Protein AF-A0A374AEY6-F1 (afdb_monomer_lite)

Structure (mmCIF, N/CA/C/O backbone):
data_AF-A0A374AEY6-F1
#
_entry.id   AF-A0A374AEY6-F1
#
loop_
_atom_site.group_PDB
_atom_site.id
_atom_site.type_symbol
_atom_site.label_atom_id
_atom_site.label_alt_id
_atom_site.label_comp_id
_atom_site.label_asym_id
_atom_site.label_entity_id
_atom_site.label_seq_id
_atom_site.pdbx_PDB_ins_code
_atom_site.Cartn_x
_atom_site.Cartn_y
_atom_site.Cartn_z
_atom_site.occupancy
_atom_site.B_iso_or_equiv
_atom_site.auth_seq_id
_atom_site.auth_comp_id
_atom_site.auth_asym_id
_atom_site.auth_atom_id
_atom_site.pdbx_PDB_model_num
ATOM 1 N N . MET A 1 1 ? 4.448 -5.763 20.001 1.00 57.56 1 MET A N 1
ATOM 2 C CA . MET A 1 1 ? 3.528 -5.099 19.041 1.00 57.56 1 MET A CA 1
ATOM 3 C C . MET A 1 1 ? 2.496 -6.087 18.524 1.00 57.56 1 MET A C 1
ATOM 5 O O . MET A 1 1 ? 2.847 -7.220 18.219 1.00 57.56 1 MET A O 1
ATOM 9 N N . ASN A 1 2 ? 1.237 -5.661 18.411 1.00 78.00 2 ASN A N 1
ATOM 10 C CA . ASN A 1 2 ? 0.158 -6.479 17.854 1.00 78.00 2 ASN A CA 1
ATOM 11 C C . ASN A 1 2 ? 0.507 -6.892 16.410 1.00 78.00 2 ASN A C 1
ATOM 13 O O . ASN A 1 2 ? 0.794 -6.022 15.589 1.00 78.00 2 ASN A O 1
ATOM 17 N N . LYS A 1 3 ? 0.479 -8.193 16.079 1.00 80.50 3 LYS A N 1
ATOM 18 C CA . LYS A 1 3 ? 0.875 -8.705 14.744 1.00 80.50 3 LYS A CA 1
ATOM 19 C C . LYS A 1 3 ? 0.136 -7.984 13.603 1.00 80.50 3 LYS A C 1
ATOM 21 O O . LYS A 1 3 ? 0.732 -7.659 12.583 1.00 80.50 3 LYS A O 1
ATOM 26 N N . LYS A 1 4 ? -1.135 -7.632 13.831 1.00 80.44 4 LYS A N 1
ATOM 27 C CA . LYS A 1 4 ? -1.973 -6.852 12.904 1.00 80.44 4 LYS A CA 1
ATOM 28 C C . LYS A 1 4 ? -1.436 -5.445 12.627 1.00 80.44 4 LYS A C 1
ATOM 30 O O . LYS A 1 4 ? -1.511 -4.990 11.495 1.00 80.44 4 LYS A O 1
ATOM 35 N N . LEU A 1 5 ? -0.893 -4.768 13.641 1.00 84.75 5 LEU A N 1
ATOM 36 C CA . LEU A 1 5 ? -0.322 -3.427 13.496 1.00 84.75 5 LEU A CA 1
ATOM 37 C C . LEU A 1 5 ? 0.976 -3.468 12.680 1.00 84.75 5 LEU A C 1
ATOM 39 O O . LEU A 1 5 ? 1.179 -2.618 11.825 1.00 84.75 5 LEU A O 1
ATOM 43 N N . LYS A 1 6 ? 1.811 -4.496 12.889 1.00 87.31 6 LYS A N 1
ATOM 44 C CA . LYS A 1 6 ? 3.043 -4.693 12.109 1.00 87.31 6 LYS A CA 1
ATOM 45 C C . LYS A 1 6 ? 2.747 -4.879 10.614 1.00 87.31 6 LYS A C 1
ATOM 47 O O . LYS A 1 6 ? 3.425 -4.281 9.791 1.00 87.31 6 LYS A O 1
ATOM 52 N N . ILE A 1 7 ? 1.713 -5.658 10.277 1.00 87.75 7 ILE A N 1
ATOM 53 C CA . ILE A 1 7 ? 1.286 -5.865 8.882 1.00 87.75 7 ILE A CA 1
ATOM 54 C C . ILE A 1 7 ? 0.757 -4.562 8.267 1.00 87.75 7 ILE A C 1
ATOM 56 O O . ILE A 1 7 ? 1.112 -4.260 7.135 1.00 87.75 7 ILE A O 1
ATOM 60 N N . LYS A 1 8 ? -0.031 -3.767 9.009 1.00 87.50 8 LYS A N 1
ATOM 61 C CA . LYS A 1 8 ? -0.499 -2.453 8.530 1.00 87.50 8 LYS A CA 1
ATOM 62 C C . LYS A 1 8 ? 0.666 -1.532 8.174 1.00 87.50 8 LYS A C 1
ATOM 64 O O . LYS A 1 8 ? 0.735 -1.072 7.048 1.00 87.50 8 LYS A O 1
ATOM 69 N N . ILE A 1 9 ? 1.616 -1.361 9.096 1.00 88.88 9 ILE A N 1
ATOM 70 C CA . ILE A 1 9 ? 2.793 -0.506 8.878 1.00 88.88 9 ILE A CA 1
ATOM 71 C C . ILE A 1 9 ? 3.605 -0.985 7.666 1.00 88.88 9 ILE A C 1
ATOM 73 O O . ILE A 1 9 ? 4.054 -0.176 6.865 1.00 88.88 9 ILE A O 1
ATOM 77 N N . MET A 1 10 ? 3.767 -2.301 7.500 1.00 92.25 10 MET A N 1
ATOM 78 C CA . MET A 1 10 ? 4.468 -2.865 6.345 1.00 92.25 10 MET A CA 1
ATOM 79 C C . MET A 1 10 ? 3.755 -2.555 5.019 1.00 92.25 10 MET A C 1
ATOM 81 O O . MET A 1 10 ? 4.415 -2.165 4.059 1.00 92.25 10 MET A O 1
ATOM 85 N N . ILE A 1 11 ? 2.427 -2.704 4.964 1.00 90.50 11 ILE A N 1
ATOM 86 C CA . ILE A 1 11 ? 1.625 -2.359 3.779 1.00 90.50 11 ILE A CA 1
ATOM 87 C C . ILE A 1 11 ? 1.720 -0.856 3.489 1.00 90.50 11 ILE A C 1
ATOM 89 O O . ILE A 1 11 ? 1.913 -0.480 2.338 1.00 90.50 11 ILE A O 1
ATOM 93 N N . ASP A 1 12 ? 1.670 -0.011 4.518 1.00 89.75 12 ASP A N 1
ATOM 94 C CA . ASP A 1 12 ? 1.760 1.447 4.373 1.00 89.75 12 ASP A CA 1
ATOM 95 C C . ASP A 1 12 ? 3.122 1.872 3.813 1.00 89.75 12 ASP A C 1
ATOM 97 O O . ASP A 1 12 ? 3.192 2.687 2.893 1.00 89.75 12 ASP A O 1
ATOM 101 N N . CYS A 1 13 ? 4.210 1.267 4.301 1.00 92.75 13 CYS A N 1
ATOM 102 C CA . CYS A 1 13 ? 5.548 1.484 3.753 1.00 92.75 13 CYS A CA 1
ATOM 103 C C . CYS A 1 13 ? 5.643 1.054 2.281 1.00 92.75 13 CYS A C 1
ATOM 105 O O . CYS A 1 13 ? 6.199 1.792 1.470 1.00 92.75 13 CYS A O 1
ATOM 107 N N . LEU A 1 14 ? 5.085 -0.108 1.920 1.00 91.12 14 LEU A N 1
ATOM 108 C CA . LEU A 1 14 ? 5.062 -0.576 0.529 1.00 91.12 14 LEU A CA 1
ATOM 109 C C . LEU A 1 14 ? 4.263 0.368 -0.376 1.00 91.12 14 LEU A C 1
ATOM 111 O O . LEU A 1 14 ? 4.697 0.664 -1.487 1.00 91.12 14 LEU A O 1
ATOM 115 N N . MET A 1 15 ? 3.133 0.885 0.107 1.00 90.44 15 MET A N 1
ATOM 116 C CA . MET A 1 15 ? 2.323 1.861 -0.622 1.00 90.44 15 MET A CA 1
ATOM 117 C C . MET A 1 15 ? 3.049 3.193 -0.826 1.00 90.44 15 MET A C 1
ATOM 119 O O . MET A 1 15 ? 2.962 3.768 -1.908 1.00 90.44 15 MET A O 1
ATOM 123 N N . PHE A 1 16 ? 3.782 3.678 0.180 1.00 91.75 16 PHE A N 1
ATOM 124 C CA . PHE A 1 16 ? 4.572 4.905 0.059 1.00 91.75 16 PHE A CA 1
ATOM 125 C C . PHE A 1 16 ? 5.660 4.775 -1.016 1.00 91.75 16 PHE A C 1
ATOM 127 O O . PHE A 1 16 ? 5.804 5.653 -1.865 1.00 91.75 16 PHE A O 1
ATOM 134 N N . ILE A 1 17 ? 6.368 3.642 -1.035 1.00 90.06 17 ILE A N 1
ATOM 135 C CA . ILE A 1 17 ? 7.384 3.349 -2.054 1.00 90.06 17 ILE A CA 1
ATOM 136 C C . ILE A 1 17 ? 6.740 3.243 -3.444 1.00 90.06 17 ILE A C 1
ATOM 138 O O . ILE A 1 17 ? 7.245 3.832 -4.399 1.00 90.06 17 ILE A O 1
ATOM 142 N N . ALA A 1 18 ? 5.604 2.548 -3.562 1.00 86.62 18 ALA A N 1
ATOM 143 C CA . ALA A 1 18 ? 4.882 2.414 -4.827 1.00 86.62 18 ALA A CA 1
ATOM 144 C C . ALA A 1 18 ? 4.421 3.772 -5.390 1.00 86.62 18 ALA A C 1
ATOM 146 O O . ALA A 1 18 ? 4.579 4.012 -6.584 1.00 86.62 18 ALA A O 1
ATOM 147 N N . LEU A 1 19 ? 3.934 4.692 -4.545 1.00 86.75 19 LEU A N 1
ATOM 148 C CA . LEU A 1 19 ? 3.571 6.057 -4.960 1.00 86.75 19 LEU A CA 1
ATOM 149 C C . LEU A 1 19 ? 4.760 6.832 -5.520 1.00 86.75 19 LEU A C 1
ATOM 151 O O . LEU A 1 19 ? 4.642 7.478 -6.562 1.00 86.75 19 LEU A O 1
ATOM 155 N N . MET A 1 20 ? 5.903 6.765 -4.834 1.00 85.00 20 MET A N 1
ATOM 156 C CA . MET A 1 20 ? 7.116 7.445 -5.284 1.00 85.00 20 MET A CA 1
ATOM 157 C C . MET A 1 20 ? 7.594 6.919 -6.638 1.00 85.00 20 MET A C 1
ATOM 159 O O . MET A 1 20 ? 8.076 7.703 -7.449 1.00 85.00 20 MET A O 1
ATOM 163 N N . LEU A 1 21 ? 7.432 5.617 -6.895 1.00 82.50 21 LEU A N 1
ATOM 164 C CA . LEU A 1 21 ? 7.803 4.988 -8.163 1.00 82.50 21 LEU A CA 1
ATOM 165 C C . LEU A 1 21 ? 6.775 5.210 -9.282 1.00 82.50 21 LEU A C 1
ATOM 167 O O . LEU A 1 21 ? 7.155 5.180 -10.450 1.00 82.50 21 LEU A O 1
ATOM 171 N N . LEU A 1 22 ? 5.502 5.475 -8.962 1.00 80.75 22 LEU A N 1
ATOM 172 C CA . LEU A 1 22 ? 4.498 5.818 -9.974 1.00 80.75 22 LEU A CA 1
ATOM 173 C C . LEU A 1 22 ? 4.748 7.205 -10.585 1.00 80.75 22 LEU A C 1
ATOM 175 O O . LEU A 1 22 ? 4.646 7.365 -11.795 1.00 80.75 22 LEU A O 1
ATOM 179 N N . MET A 1 23 ? 5.084 8.213 -9.780 1.00 76.81 23 MET A N 1
ATOM 180 C CA . MET A 1 23 ? 5.233 9.599 -10.255 1.00 76.81 23 MET A CA 1
ATOM 181 C C . MET A 1 23 ? 6.204 9.787 -11.450 1.00 76.81 23 MET A C 1
ATOM 183 O O . MET A 1 23 ? 5.846 10.511 -12.382 1.00 76.81 23 MET A O 1
ATOM 187 N N . PRO A 1 24 ? 7.398 9.157 -11.503 1.00 79.38 24 PRO A N 1
ATOM 188 C CA . PRO A 1 24 ? 8.327 9.290 -12.629 1.00 79.38 24 PRO A CA 1
ATOM 189 C C . PRO A 1 24 ? 7.947 8.401 -13.833 1.00 79.38 24 PRO A C 1
ATOM 191 O O . PRO A 1 24 ? 8.707 7.526 -14.252 1.00 79.38 24 PRO A O 1
ATOM 194 N N . TYR A 1 25 ? 6.789 8.668 -14.447 1.00 65.31 25 TYR A N 1
ATOM 195 C CA . TYR A 1 25 ? 6.264 7.934 -15.613 1.00 65.31 25 TYR A CA 1
ATOM 196 C C . TYR A 1 25 ? 7.272 7.806 -16.770 1.00 65.31 25 TYR A C 1
ATOM 198 O O . TYR A 1 25 ? 7.388 6.755 -17.397 1.00 65.31 25 TYR A O 1
ATOM 206 N N . GLN A 1 26 ? 8.039 8.867 -17.038 1.00 61.44 26 GLN A N 1
ATOM 207 C CA . GLN A 1 26 ? 8.995 8.896 -18.148 1.00 61.44 26 GLN A CA 1
ATOM 208 C C . GLN A 1 26 ? 10.260 8.055 -17.914 1.00 61.44 26 GLN A C 1
ATOM 210 O O . GLN A 1 26 ? 10.896 7.672 -18.889 1.00 61.44 26 GLN A O 1
ATOM 215 N N . MET A 1 27 ? 10.630 7.757 -16.661 1.00 63.22 27 MET A N 1
ATOM 216 C CA . MET A 1 27 ? 11.863 7.011 -16.350 1.00 63.22 27 MET A CA 1
ATOM 217 C C . MET A 1 27 ? 11.636 5.505 -16.195 1.00 63.22 27 MET A C 1
ATOM 219 O O . MET A 1 27 ? 12.550 4.726 -16.439 1.00 63.22 27 MET A O 1
ATOM 223 N N . VAL A 1 28 ? 10.434 5.092 -15.784 1.00 69.56 28 VAL A N 1
ATOM 224 C CA . VAL A 1 28 ? 10.116 3.684 -15.484 1.00 69.56 28 VAL A CA 1
ATOM 225 C C . VAL A 1 28 ? 9.671 2.915 -16.734 1.00 69.56 28 VAL A C 1
ATOM 227 O O . VAL A 1 28 ? 9.824 1.699 -16.805 1.00 69.56 28 VAL A O 1
ATOM 230 N N . GLY A 1 29 ? 9.182 3.620 -17.756 1.00 75.50 29 GLY A N 1
ATOM 231 C CA . GLY A 1 29 ? 8.613 3.008 -18.954 1.00 75.50 29 GLY A CA 1
ATOM 232 C C . GLY A 1 29 ? 7.147 2.615 -18.751 1.00 75.50 29 GLY A C 1
ATOM 233 O O . GLY A 1 29 ? 6.709 2.312 -17.639 1.00 75.50 29 GLY A O 1
ATOM 234 N N . LYS A 1 30 ? 6.372 2.648 -19.843 1.00 75.25 30 LYS A N 1
ATOM 235 C CA . LYS A 1 30 ? 4.911 2.457 -19.819 1.00 75.25 30 LYS A CA 1
ATOM 236 C C . LYS A 1 30 ? 4.500 1.138 -19.165 1.00 75.25 30 LYS A C 1
ATOM 238 O O . LYS A 1 30 ? 3.677 1.146 -18.259 1.00 75.25 30 LYS A O 1
ATOM 243 N N . GLU A 1 31 ? 5.134 0.040 -19.570 1.00 81.00 31 GLU A N 1
ATOM 244 C CA . GLU A 1 31 ? 4.782 -1.299 -19.092 1.00 81.00 31 GLU A CA 1
ATOM 245 C C . GLU A 1 31 ? 5.035 -1.451 -17.587 1.00 81.00 31 GLU A C 1
ATOM 247 O O . GLU A 1 31 ? 4.149 -1.861 -16.842 1.00 81.00 31 GLU A O 1
ATOM 252 N N . ALA A 1 32 ? 6.212 -1.060 -17.094 1.00 83.50 32 ALA A N 1
ATOM 253 C CA . ALA A 1 32 ? 6.513 -1.169 -15.670 1.00 83.50 32 ALA A CA 1
ATOM 254 C C . ALA A 1 32 ? 5.636 -0.233 -14.819 1.00 83.50 32 ALA A C 1
ATOM 256 O O . ALA A 1 32 ? 5.214 -0.626 -13.732 1.00 83.50 32 ALA A O 1
ATOM 257 N N . HIS A 1 33 ? 5.290 0.960 -15.312 1.00 85.56 33 HIS A N 1
ATOM 258 C CA . HIS A 1 33 ? 4.355 1.847 -14.618 1.00 85.56 33 HIS A CA 1
ATOM 259 C C . HIS A 1 33 ? 2.948 1.231 -14.502 1.00 85.56 33 HIS A C 1
ATOM 261 O O . HIS A 1 33 ? 2.340 1.294 -13.433 1.00 85.56 33 HIS A O 1
ATOM 267 N N . GLU A 1 34 ? 2.450 0.577 -15.554 1.00 86.31 34 GLU A N 1
ATOM 268 C CA . GLU A 1 34 ? 1.166 -0.139 -15.532 1.00 86.31 34 GLU A CA 1
ATOM 269 C C . GLU A 1 34 ? 1.175 -1.293 -14.517 1.00 86.31 34 GLU A C 1
ATOM 271 O O . GLU A 1 34 ? 0.264 -1.400 -13.693 1.00 86.31 34 GLU A O 1
ATOM 276 N N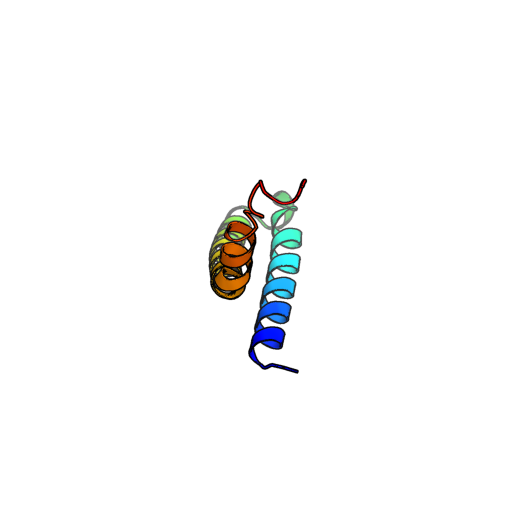 . TRP A 1 35 ? 2.237 -2.108 -14.494 1.00 89.06 35 TRP A N 1
ATOM 277 C CA . TRP A 1 35 ? 2.382 -3.203 -13.526 1.00 89.06 35 TRP A CA 1
ATOM 278 C C . TRP A 1 35 ? 2.473 -2.709 -12.076 1.00 89.06 35 TRP A C 1
ATOM 280 O O . TRP A 1 35 ? 1.814 -3.268 -11.194 1.00 89.06 35 TRP A O 1
ATOM 290 N N . ILE A 1 36 ? 3.241 -1.645 -11.809 1.00 88.12 36 ILE A N 1
ATOM 291 C CA . ILE A 1 36 ? 3.327 -1.054 -10.463 1.00 88.12 36 ILE A CA 1
ATOM 292 C C . ILE A 1 36 ? 1.971 -0.457 -10.067 1.00 88.12 36 ILE A C 1
ATOM 294 O O . ILE A 1 36 ? 1.548 -0.626 -8.923 1.00 88.12 36 ILE A O 1
ATOM 298 N N . GLY A 1 37 ? 1.250 0.166 -11.003 1.00 87.94 37 GLY A N 1
ATOM 299 C CA . GLY A 1 37 ? -0.111 0.659 -10.788 1.00 87.94 37 GLY A CA 1
ATOM 300 C C . GLY A 1 37 ? -1.078 -0.455 -10.380 1.00 87.94 37 GLY A C 1
ATOM 301 O O . GLY A 1 37 ? -1.815 -0.307 -9.402 1.00 87.94 37 GLY A O 1
ATOM 302 N N . MET A 1 38 ? -1.015 -1.607 -11.054 1.00 90.12 38 MET A N 1
ATOM 303 C CA . MET A 1 38 ? -1.816 -2.785 -10.708 1.00 90.12 38 MET A CA 1
ATOM 304 C C . MET A 1 38 ? -1.499 -3.296 -9.298 1.00 90.12 38 MET A C 1
ATOM 306 O O . MET A 1 38 ? -2.411 -3.493 -8.494 1.00 90.12 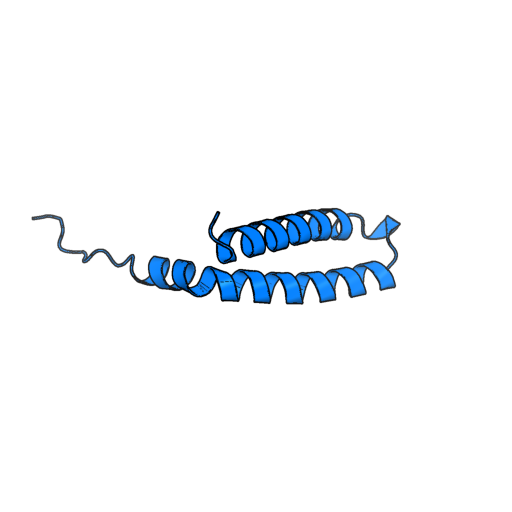38 MET A O 1
ATOM 310 N N . ILE A 1 39 ? -0.215 -3.450 -8.953 1.00 90.56 39 ILE A N 1
ATOM 311 C CA . ILE A 1 39 ? 0.217 -3.866 -7.606 1.00 90.56 39 ILE A CA 1
ATOM 312 C C . ILE A 1 39 ? -0.256 -2.860 -6.552 1.00 90.56 39 ILE A C 1
ATOM 314 O O . ILE A 1 39 ? -0.756 -3.248 -5.491 1.00 90.56 39 ILE A O 1
ATOM 318 N N . MET A 1 40 ? -0.143 -1.567 -6.851 1.00 90.06 40 MET A N 1
ATOM 319 C CA . MET A 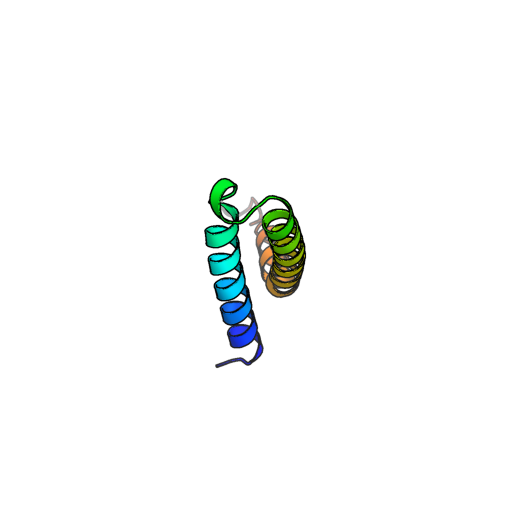1 40 ? -0.562 -0.501 -5.956 1.00 90.06 40 MET A CA 1
ATOM 320 C C . MET A 1 40 ? -2.071 -0.532 -5.686 1.00 90.06 40 MET A C 1
ATOM 322 O O . MET A 1 40 ? -2.488 -0.355 -4.539 1.00 90.06 40 MET A O 1
ATOM 326 N N . PHE A 1 41 ? -2.890 -0.819 -6.697 1.00 90.81 41 PHE A N 1
ATOM 327 C CA . PHE A 1 41 ? -4.334 -0.956 -6.531 1.00 90.81 41 PHE A CA 1
ATOM 328 C C . PHE A 1 41 ? -4.700 -2.094 -5.563 1.00 90.81 41 PHE A C 1
ATOM 330 O O . PHE A 1 41 ? -5.485 -1.891 -4.632 1.00 90.81 41 PHE A O 1
ATOM 337 N N . PHE A 1 42 ? -4.074 -3.268 -5.704 1.00 91.75 42 PHE A N 1
ATOM 338 C CA . PHE A 1 42 ? -4.288 -4.386 -4.778 1.00 91.75 42 PHE A CA 1
ATOM 339 C C . PHE A 1 42 ? -3.821 -4.066 -3.350 1.00 91.75 42 PHE A C 1
ATOM 341 O O . PHE A 1 42 ? -4.537 -4.363 -2.390 1.00 91.75 42 PHE A O 1
ATOM 348 N N . LEU A 1 43 ? -2.658 -3.420 -3.191 1.00 90.81 43 LEU A N 1
ATOM 349 C CA . LEU A 1 43 ? -2.166 -2.967 -1.883 1.00 90.81 43 LEU A CA 1
ATOM 350 C C . LEU A 1 43 ? -3.148 -1.995 -1.218 1.00 90.81 43 LEU A C 1
ATOM 352 O O . LEU A 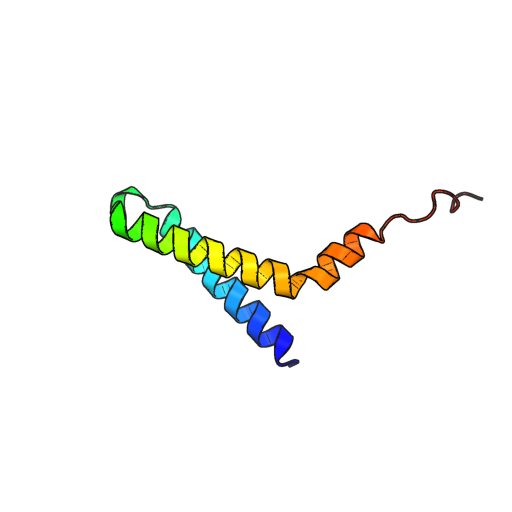1 43 ? -3.426 -2.129 -0.024 1.00 90.81 43 LEU A O 1
ATOM 356 N N . PHE A 1 44 ? -3.727 -1.075 -1.992 1.00 89.44 44 PHE A N 1
ATOM 357 C CA . PHE A 1 44 ? -4.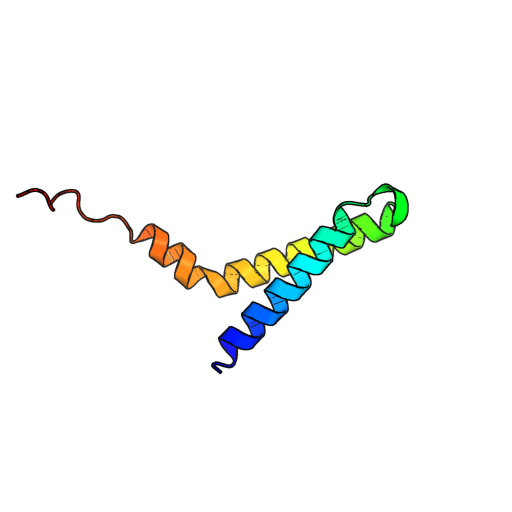706 -0.106 -1.507 1.00 89.44 44 PHE A CA 1
ATOM 358 C C . PHE A 1 44 ? -5.994 -0.781 -1.012 1.00 89.44 44 PHE A C 1
ATOM 360 O O . PHE A 1 44 ? -6.495 -0.447 0.065 1.00 89.44 44 PHE A O 1
ATOM 367 N N . ILE A 1 45 ? -6.507 -1.780 -1.742 1.00 90.62 45 ILE A N 1
ATOM 368 C CA . ILE A 1 45 ? -7.669 -2.575 -1.310 1.00 90.62 45 ILE A CA 1
ATOM 369 C C . ILE A 1 45 ? -7.358 -3.309 -0.004 1.00 90.62 45 ILE A C 1
ATOM 371 O O . ILE A 1 45 ? -8.131 -3.214 0.952 1.00 90.62 45 ILE A O 1
ATOM 375 N N . CYS A 1 46 ? -6.218 -4.001 0.074 1.00 89.56 46 CYS A N 1
ATOM 376 C CA . CYS A 1 46 ? -5.789 -4.711 1.280 1.00 89.56 46 CYS A CA 1
ATOM 377 C C . CYS A 1 46 ? -5.677 -3.769 2.487 1.00 89.56 46 CYS A C 1
ATOM 379 O O . CYS A 1 46 ? -6.200 -4.074 3.566 1.00 89.56 46 CYS A O 1
ATOM 381 N N . HIS A 1 47 ? -5.058 -2.600 2.301 1.00 89.00 47 HIS A N 1
ATOM 382 C CA . HIS A 1 47 ? -4.975 -1.561 3.322 1.00 89.00 47 HIS A CA 1
ATOM 383 C C . HIS A 1 47 ? -6.371 -1.129 3.786 1.00 89.00 47 HIS A C 1
ATOM 385 O O . HIS A 1 47 ? -6.669 -1.148 4.986 1.00 89.00 47 HIS A O 1
ATOM 391 N N . HIS A 1 48 ? -7.260 -0.802 2.844 1.00 87.12 48 HIS A N 1
ATOM 392 C CA . HIS A 1 48 ? -8.606 -0.345 3.163 1.00 87.12 48 HIS A CA 1
ATOM 393 C C . HIS A 1 48 ? -9.410 -1.424 3.896 1.00 87.12 48 HIS A C 1
ATOM 395 O O . HIS A 1 48 ? -10.035 -1.122 4.910 1.00 87.12 48 HIS A O 1
ATOM 401 N N . MET A 1 49 ? -9.329 -2.692 3.472 1.00 86.56 49 MET A N 1
ATOM 402 C CA . MET A 1 49 ? -9.944 -3.836 4.156 1.00 86.56 49 MET A CA 1
ATOM 403 C C . MET A 1 49 ? -9.466 -3.962 5.606 1.00 86.56 49 MET A C 1
ATOM 405 O O . MET A 1 49 ? -10.270 -4.082 6.532 1.00 86.56 49 MET A O 1
ATOM 409 N N . MET A 1 50 ? -8.157 -3.857 5.839 1.00 84.81 50 MET A N 1
ATOM 410 C CA . MET A 1 50 ? -7.586 -3.884 7.188 1.00 84.81 50 MET A CA 1
ATOM 411 C C . MET A 1 50 ? -7.962 -2.654 8.025 1.00 84.81 50 MET A C 1
ATOM 413 O O . MET A 1 50 ? -7.952 -2.712 9.265 1.00 84.81 50 MET A O 1
ATOM 417 N N . ASN A 1 51 ? -8.305 -1.542 7.376 1.00 84.25 51 ASN A N 1
ATOM 418 C CA . ASN A 1 51 ? -8.767 -0.317 8.013 1.00 84.25 51 ASN A CA 1
ATOM 419 C C . ASN A 1 51 ? -10.299 -0.149 8.031 1.00 84.25 51 ASN A C 1
ATOM 421 O O . ASN A 1 51 ? -10.790 0.817 8.605 1.00 84.25 51 ASN A O 1
ATOM 425 N N . GLN A 1 52 ? -11.077 -1.126 7.548 1.00 79.38 52 GLN A N 1
ATOM 426 C CA . GLN A 1 52 ? -12.548 -1.069 7.508 1.00 79.38 52 GLN A CA 1
ATOM 427 C C . GLN A 1 52 ? -13.186 -0.810 8.873 1.00 79.38 52 GLN A C 1
ATOM 429 O O . GLN A 1 52 ? -14.192 -0.113 8.965 1.00 79.38 52 GLN A O 1
ATOM 434 N N . LYS A 1 53 ? -12.611 -1.355 9.954 1.00 74.25 53 LYS A N 1
ATOM 435 C CA . LYS A 1 53 ? -13.104 -1.091 11.316 1.00 74.25 53 LYS A CA 1
ATOM 436 C C . LYS A 1 53 ? -13.011 0.390 11.678 1.00 74.25 53 LYS A C 1
ATOM 438 O O . LYS A 1 53 ? -13.916 0.894 12.331 1.00 74.25 53 LYS A O 1
ATOM 443 N N . TRP A 1 54 ? -11.951 1.067 11.240 1.00 76.56 54 TRP A N 1
ATOM 444 C CA . TRP A 1 54 ? -11.772 2.503 11.426 1.00 76.56 54 TRP A CA 1
ATOM 445 C C . TRP A 1 54 ? -12.732 3.294 10.529 1.00 76.56 54 TRP A C 1
ATOM 447 O O . TRP A 1 54 ? -13.470 4.131 11.042 1.00 76.56 54 TRP A O 1
ATOM 457 N N . THR A 1 55 ? -12.854 2.936 9.245 1.00 74.81 55 THR A N 1
ATOM 458 C CA . THR A 1 55 ? -13.815 3.553 8.306 1.00 74.81 55 THR A CA 1
ATOM 459 C C . THR A 1 55 ? -15.263 3.433 8.794 1.00 74.81 55 THR A C 1
ATOM 461 O O . THR A 1 55 ? -16.032 4.392 8.768 1.00 74.81 55 THR A O 1
ATOM 464 N N . ARG A 1 56 ? -15.643 2.269 9.333 1.00 72.44 56 ARG A N 1
ATOM 465 C CA . ARG A 1 56 ? -16.965 2.045 9.935 1.00 72.44 56 ARG A CA 1
ATOM 466 C C . ARG A 1 56 ? -17.166 2.869 11.206 1.00 72.44 56 ARG A C 1
ATOM 468 O O . ARG A 1 56 ? -18.292 3.269 11.481 1.00 72.44 56 ARG A O 1
ATOM 475 N N . ASN A 1 57 ? -16.106 3.114 11.975 1.00 72.19 57 ASN A N 1
ATOM 476 C CA . ASN A 1 57 ? -16.173 3.947 13.173 1.00 72.19 57 ASN A CA 1
ATOM 477 C C . ASN A 1 57 ? -16.317 5.437 12.839 1.00 72.19 57 ASN A C 1
ATOM 479 O O . ASN A 1 57 ? -17.030 6.126 13.560 1.00 72.19 57 ASN A O 1
ATOM 483 N N . ILE A 1 58 ? -15.738 5.918 11.732 1.00 69.31 58 ILE A N 1
ATOM 484 C CA . ILE A 1 58 ? -16.003 7.277 11.223 1.00 69.31 58 ILE A CA 1
ATOM 485 C C . ILE A 1 58 ? -17.496 7.455 10.945 1.00 69.31 58 ILE A C 1
ATOM 487 O O . ILE A 1 58 ? -18.088 8.448 11.354 1.00 69.31 58 ILE A O 1
ATOM 491 N N . ASN A 1 59 ? -18.139 6.451 10.344 1.00 65.00 59 ASN A N 1
ATOM 492 C CA . ASN A 1 59 ? -19.573 6.511 10.056 1.00 65.00 59 ASN A CA 1
ATOM 493 C C . ASN A 1 59 ? -20.460 6.443 11.321 1.00 65.00 59 ASN A C 1
ATOM 495 O O . ASN A 1 59 ? -21.642 6.779 11.276 1.00 65.00 59 ASN A O 1
ATOM 499 N N . LYS A 1 60 ? -19.899 6.029 12.467 1.00 59.41 60 LYS A N 1
ATOM 500 C CA . LYS A 1 60 ? -20.553 6.111 13.784 1.00 59.41 60 LYS A CA 1
ATOM 501 C C . LYS A 1 60 ? -20.379 7.478 14.456 1.00 59.41 60 LYS A C 1
ATOM 503 O O . LYS A 1 60 ? -20.974 7.705 15.502 1.00 59.41 60 LYS A O 1
ATOM 508 N N . GLY A 1 61 ? -19.637 8.399 13.839 1.00 56.97 61 GLY A N 1
ATOM 509 C CA . GLY A 1 61 ? -19.469 9.790 14.261 1.00 56.97 61 GLY A CA 1
ATOM 510 C C . GLY A 1 61 ? -20.706 10.677 14.081 1.00 56.97 61 GLY A C 1
ATOM 511 O O . GLY A 1 61 ? -20.579 11.894 14.173 1.00 56.97 61 GLY A O 1
ATOM 512 N N . LYS A 1 62 ? -21.905 10.109 13.870 1.00 55.88 62 LYS A N 1
ATOM 513 C CA . LYS A 1 62 ? -23.153 10.813 14.188 1.00 55.88 62 LYS A CA 1
ATOM 514 C C . LYS A 1 62 ? -23.256 10.907 15.708 1.00 55.88 62 LYS A C 1
ATOM 516 O O . LYS A 1 62 ? -23.986 10.154 16.348 1.00 55.88 62 LYS A O 1
ATOM 521 N N . TYR A 1 63 ? -22.503 11.841 16.282 1.00 60.16 63 TYR A N 1
ATOM 522 C CA . TYR A 1 63 ? -22.920 12.454 17.528 1.00 60.16 63 TYR A CA 1
ATOM 523 C C . TYR A 1 63 ? -24.360 12.908 17.310 1.00 60.16 63 TYR A C 1
ATOM 525 O O . TYR A 1 63 ? -24.651 13.636 16.359 1.00 60.16 63 TYR A O 1
ATOM 533 N N . SER A 1 64 ? -25.269 12.374 18.125 1.00 56.53 64 SER A N 1
ATOM 534 C CA . SER A 1 64 ? -26.640 12.857 18.183 1.00 56.53 64 SER A CA 1
ATOM 535 C C . SER A 1 64 ? -26.598 14.385 18.244 1.00 56.53 64 SER A C 1
ATOM 537 O O . SER A 1 64 ? -25.878 14.936 19.075 1.00 56.53 64 SER A O 1
ATOM 539 N N . PHE A 1 65 ? -27.350 15.062 17.372 1.00 58.00 65 PHE A N 1
ATOM 540 C CA . PHE A 1 65 ? -27.501 16.525 17.394 1.00 58.00 65 PHE A CA 1
ATOM 541 C C . PHE A 1 65 ? -28.007 17.041 18.763 1.00 58.00 65 PHE A C 1
ATOM 543 O O . PHE A 1 65 ? -27.897 18.225 19.057 1.00 58.00 65 PHE A O 1
ATOM 550 N N . LEU A 1 66 ? -28.510 16.154 19.631 1.00 57.75 66 LEU A N 1
ATOM 551 C CA . LEU A 1 66 ? -28.908 16.426 21.013 1.00 57.75 66 LEU A CA 1
ATOM 552 C C . LEU A 1 66 ? -27.722 16.337 21.989 1.00 57.75 66 LEU A C 1
ATOM 554 O O . LEU A 1 66 ? -27.692 15.495 22.884 1.00 57.75 66 LEU A O 1
ATOM 558 N N . ARG A 1 67 ? -26.731 17.214 21.825 1.00 60.59 67 ARG A N 1
ATOM 559 C CA . ARG A 1 67 ? -25.791 17.551 22.908 1.00 60.59 67 ARG A CA 1
ATOM 560 C C . ARG A 1 67 ? -25.570 19.060 22.982 1.00 60.59 67 ARG A C 1
ATOM 562 O O . ARG A 1 67 ? -24.445 19.534 23.076 1.00 60.59 67 ARG A O 1
ATOM 569 N N . ILE A 1 68 ? -26.674 19.793 22.884 1.00 58.31 68 ILE A N 1
ATOM 570 C CA . ILE A 1 68 ? -26.805 21.193 23.283 1.00 58.31 68 ILE A CA 1
ATOM 571 C C . ILE A 1 68 ? -28.161 21.293 23.987 1.00 58.31 68 ILE A C 1
ATOM 573 O O . ILE A 1 68 ? -29.142 21.676 23.364 1.00 58.31 68 ILE A O 1
ATOM 577 N N . TRP A 1 69 ? -28.222 20.798 25.220 1.00 50.81 69 TRP A N 1
ATOM 578 C CA . TRP A 1 69 ? -29.116 21.204 26.309 1.00 50.81 69 TRP A CA 1
ATOM 579 C C . TRP A 1 69 ? -28.561 20.593 27.594 1.00 50.81 69 TRP A C 1
ATOM 581 O O . TRP A 1 69 ? -28.119 19.420 27.535 1.00 50.81 69 TRP A O 1
#

Sequence (69 aa):
MNKKLKIKIMIDCLMFIALMLLMPYQMVGKEAHEWIGMIMFFLFICHHMMNQKWTRNINKGKYSFLRIW

Radius of gyration: 17.84 Å; chains: 1; bounding box: 41×30×46 Å

pLDDT: mean 79.05, std 12.05, range [50.81, 92.75]

Foldseek 3Di:
DPPLVVVLVVLVVLLVVLVVVLVPDVPCDDVSNVVSVVVNVVSVVVNCVSCVVVVVVVVVPPPPPPPPD

Secondary str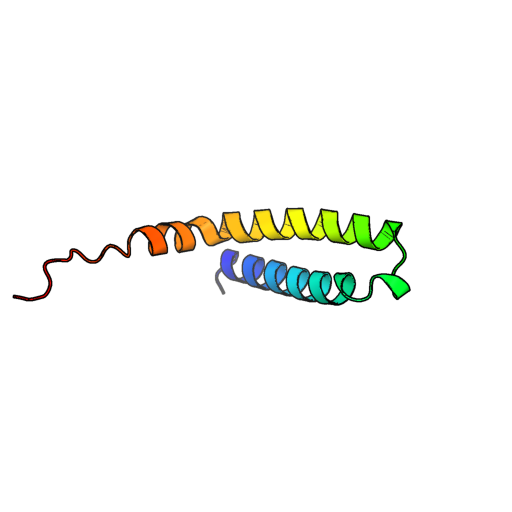ucture (DSSP, 8-state):
--HHHHHHHHHHHHHHHHHHHHS-HHHH-HHHHHHHHHHHHHHHHHHHHHHHHHHHHHTT----S----